Protein AF-A0A0F2QXG7-F1 (afdb_monomer)

pLDDT: mean 78.11, std 17.6, range [41.88, 94.56]

Mean predicted aligned error: 10.86 Å

Foldseek 3Di:
DDDPPDDPPPPDPDDDDDDDDPPVVLVVLCVVCVVVVHDSVVSVVVVVVCVVVVNPPPPPD

Secondary structure (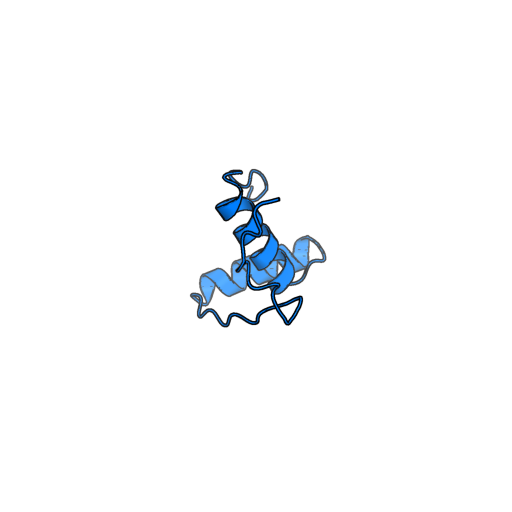DSSP, 8-state):
----------SSS---------HHHHHHHHHHHHHTT--HHHHHHHHHHHHHTT---TT--

Radius of gyration: 16.29 Å; Cα contacts (8 Å, |Δi|>4): 21; chains: 1; bounding box: 25×42×45 Å

Structure (mmCIF, N/CA/C/O backbone):
data_AF-A0A0F2QXG7-F1
#
_entry.id   AF-A0A0F2QXG7-F1
#
loop_
_atom_site.group_PDB
_atom_site.id
_atom_site.type_symbol
_atom_site.label_atom_id
_atom_site.label_alt_id
_atom_site.label_comp_id
_atom_site.label_asym_id
_atom_site.label_entity_id
_atom_site.label_seq_id
_atom_site.pdbx_PDB_ins_code
_atom_site.Cartn_x
_atom_site.Cartn_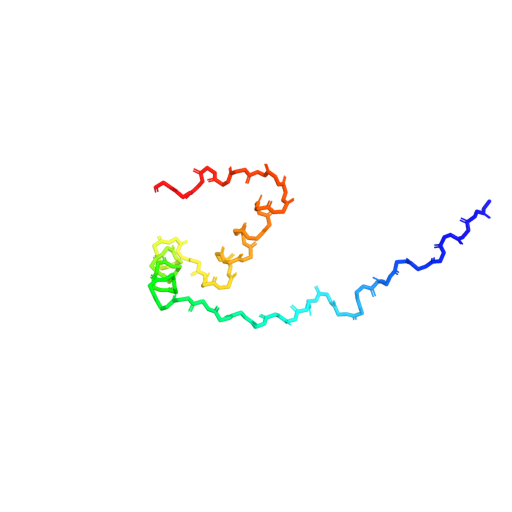y
_atom_site.Cartn_z
_atom_site.occupancy
_atom_site.B_iso_or_equiv
_atom_site.auth_seq_id
_atom_site.auth_comp_id
_atom_site.auth_asym_id
_atom_site.auth_atom_id
_atom_site.pdbx_PDB_model_num
ATOM 1 N N . MET A 1 1 ? 8.139 28.344 -28.266 1.00 41.88 1 MET A N 1
ATOM 2 C CA . MET A 1 1 ? 6.986 27.666 -27.639 1.00 41.88 1 MET A CA 1
ATOM 3 C C . MET A 1 1 ? 6.878 26.286 -28.265 1.00 41.88 1 MET A C 1
ATOM 5 O O . MET A 1 1 ? 6.368 26.181 -29.371 1.00 41.88 1 MET A O 1
ATOM 9 N N . GLN A 1 2 ? 7.444 25.262 -27.627 1.00 42.50 2 GLN A N 1
ATOM 10 C CA . GLN A 1 2 ? 7.191 23.867 -27.991 1.00 42.50 2 GLN A CA 1
ATOM 11 C C . GLN A 1 2 ? 6.244 23.294 -26.945 1.00 42.50 2 GLN A C 1
ATOM 13 O O . GLN A 1 2 ? 6.407 23.516 -25.749 1.00 42.50 2 GLN A O 1
ATOM 18 N N . LYS A 1 3 ? 5.168 22.713 -27.463 1.00 49.88 3 LYS A N 1
ATOM 19 C CA . LYS A 1 3 ? 4.059 22.116 -26.743 1.00 49.88 3 LYS A CA 1
ATOM 20 C C . LYS A 1 3 ? 4.369 20.627 -26.705 1.00 49.88 3 LYS A C 1
ATOM 22 O O . LYS A 1 3 ? 4.046 19.928 -27.660 1.00 49.88 3 LYS A O 1
ATOM 27 N N . ASP A 1 4 ? 5.041 20.186 -25.650 1.00 47.81 4 ASP A N 1
ATOM 28 C CA . ASP A 1 4 ? 5.141 18.765 -25.340 1.00 47.81 4 ASP A CA 1
ATOM 29 C C . ASP A 1 4 ? 3.762 18.321 -24.851 1.00 47.81 4 ASP A C 1
ATOM 31 O O . ASP A 1 4 ? 3.313 18.635 -23.748 1.00 47.81 4 ASP A O 1
ATOM 35 N N . ALA A 1 5 ? 3.025 17.724 -25.781 1.00 58.75 5 ALA A N 1
ATOM 36 C CA . ALA A 1 5 ? 1.793 17.019 -25.513 1.00 58.75 5 ALA A CA 1
ATOM 37 C C . ALA A 1 5 ? 2.134 15.654 -24.904 1.00 58.75 5 ALA A C 1
ATOM 3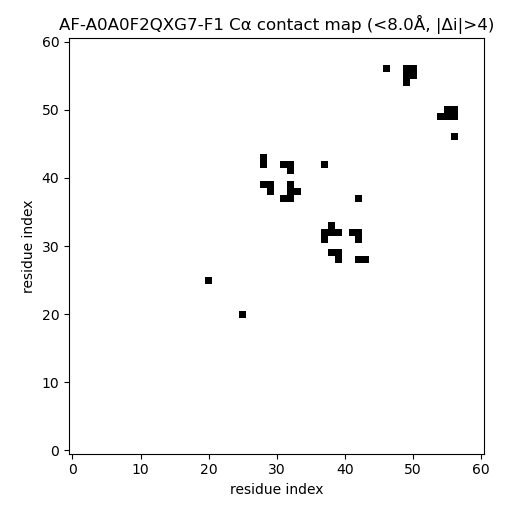9 O O . ALA A 1 5 ? 3.078 15.003 -25.346 1.00 58.75 5 ALA A O 1
ATOM 40 N N . ASP A 1 6 ? 1.293 15.239 -23.958 1.00 49.66 6 ASP A N 1
ATOM 41 C CA . ASP A 1 6 ? 1.247 13.914 -23.334 1.00 49.66 6 ASP A CA 1
ATOM 42 C C . ASP A 1 6 ? 2.167 13.696 -22.117 1.00 49.66 6 ASP A C 1
ATOM 44 O O . ASP A 1 6 ? 3.079 12.878 -22.097 1.00 49.66 6 ASP A O 1
ATOM 48 N N . SER A 1 7 ? 1.879 14.406 -21.025 1.00 51.34 7 SER A N 1
ATOM 49 C CA . SER A 1 7 ? 1.789 13.689 -19.750 1.00 51.34 7 SER A CA 1
ATOM 50 C C . SER A 1 7 ? 0.310 13.398 -19.544 1.00 51.34 7 SER A C 1
ATOM 52 O O . SER A 1 7 ? -0.460 14.367 -19.532 1.00 51.34 7 SER A O 1
ATOM 54 N N . PRO A 1 8 ? -0.128 12.134 -19.407 1.00 53.50 8 PRO A N 1
ATOM 55 C CA . PRO A 1 8 ? -1.458 11.879 -18.895 1.00 53.50 8 PRO A CA 1
ATOM 56 C C . PRO A 1 8 ? -1.480 12.489 -17.496 1.00 53.50 8 PRO A C 1
ATOM 58 O O . PRO A 1 8 ? -0.886 11.964 -16.559 1.00 53.50 8 PRO A O 1
ATOM 61 N N . ALA A 1 9 ? -2.096 13.663 -17.372 1.00 55.03 9 ALA A N 1
ATOM 62 C CA . ALA A 1 9 ? -2.564 14.129 -16.086 1.00 55.03 9 ALA A CA 1
ATOM 63 C C . ALA A 1 9 ? -3.427 12.983 -15.562 1.00 55.03 9 ALA A C 1
ATOM 65 O O . ALA A 1 9 ? -4.430 12.674 -16.208 1.00 55.03 9 ALA A O 1
ATOM 66 N N . CYS A 1 10 ? -2.972 12.296 -14.505 1.00 58.56 10 CYS A N 1
ATOM 67 C CA . CYS A 1 10 ? -3.735 11.234 -13.858 1.00 58.56 10 CYS A CA 1
ATOM 68 C C . CYS A 1 10 ? -5.160 11.772 -13.668 1.00 58.56 10 CYS A C 1
ATOM 70 O O . CYS A 1 10 ? -5.336 12.744 -12.931 1.00 58.56 10 CYS A O 1
ATOM 72 N N . PRO A 1 11 ? -6.154 11.249 -14.410 1.00 62.16 11 PRO A N 1
ATOM 73 C CA . PRO A 1 11 ? -7.495 11.829 -14.421 1.00 62.16 11 PRO A CA 1
ATOM 74 C C . PRO A 1 11 ? -8.215 11.605 -13.083 1.00 62.16 11 PRO A C 1
ATOM 76 O O . PRO A 1 11 ? -9.193 12.288 -12.795 1.00 62.16 11 PRO A O 1
ATOM 79 N N . ASP A 1 12 ? -7.681 10.691 -12.272 1.00 59.91 12 ASP A N 1
ATOM 80 C CA . ASP A 1 12 ? -7.992 10.446 -10.873 1.00 59.91 12 ASP A CA 1
ATOM 81 C C . ASP A 1 12 ? -6.714 10.669 -10.052 1.00 59.91 12 ASP A C 1
ATOM 83 O O . ASP A 1 12 ? -5.661 10.130 -10.389 1.00 59.91 12 ASP A O 1
ATOM 87 N N . GLU A 1 13 ? -6.783 11.437 -8.962 1.00 69.31 13 GLU A N 1
ATOM 88 C CA . GLU A 1 13 ? -5.619 11.716 -8.097 1.00 69.31 13 GLU A CA 1
ATOM 89 C C . GLU A 1 13 ? -5.081 10.448 -7.398 1.00 69.31 13 GLU A C 1
ATOM 91 O O . GLU A 1 13 ? -3.979 10.449 -6.846 1.00 69.31 13 GLU A O 1
ATOM 96 N N . THR A 1 14 ? -5.841 9.349 -7.444 1.00 72.50 14 THR A N 1
ATOM 97 C CA . THR A 1 14 ? -5.512 8.060 -6.829 1.00 72.50 14 THR A CA 1
ATOM 98 C C . THR A 1 14 ? -5.888 6.887 -7.727 1.00 72.50 14 THR A C 1
ATOM 100 O O . THR A 1 14 ? -7.058 6.693 -8.047 1.00 72.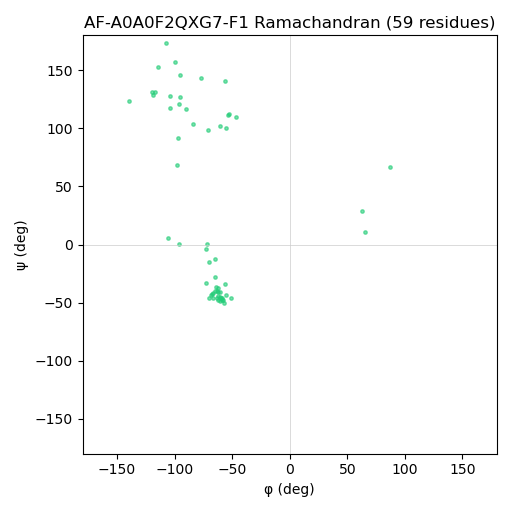50 14 THR A O 1
ATOM 103 N N . GLU A 1 15 ? -4.915 6.032 -8.041 1.00 80.94 15 GLU A N 1
ATOM 104 C CA . GLU A 1 15 ? -5.151 4.727 -8.663 1.00 80.94 15 GLU A CA 1
ATOM 105 C C . GLU A 1 15 ? -5.219 3.614 -7.605 1.00 80.94 15 GLU A C 1
ATOM 107 O O . GLU A 1 15 ? -4.515 3.641 -6.592 1.00 80.94 15 GLU A O 1
ATOM 112 N N . GLN A 1 16 ? -6.063 2.603 -7.837 1.00 83.94 16 GLN A N 1
ATOM 113 C CA . GLN A 1 16 ? -6.161 1.430 -6.968 1.00 83.94 16 GLN A CA 1
ATOM 114 C C . GLN A 1 16 ? -5.285 0.292 -7.497 1.00 83.94 16 GLN A C 1
ATOM 116 O O . GLN A 1 16 ? -5.457 -0.169 -8.623 1.00 83.94 16 GLN A O 1
ATOM 121 N N . ILE A 1 17 ? -4.418 -0.237 -6.634 1.00 83.81 17 ILE A N 1
ATOM 122 C CA . ILE A 1 17 ? -3.637 -1.445 -6.909 1.00 83.81 17 ILE A CA 1
ATOM 123 C C . ILE A 1 17 ? -4.006 -2.510 -5.876 1.00 83.81 17 ILE A C 1
ATOM 125 O O . ILE A 1 17 ? -3.966 -2.266 -4.670 1.00 83.81 17 ILE A O 1
ATOM 129 N N . VAL A 1 18 ? -4.340 -3.713 -6.348 1.00 89.81 18 VAL A N 1
ATOM 130 C CA . VAL A 1 18 ? -4.563 -4.888 -5.496 1.00 89.81 18 VAL A CA 1
ATOM 131 C C . VAL A 1 18 ? -3.350 -5.805 -5.607 1.00 89.81 18 VAL A C 1
ATOM 133 O O . VAL A 1 18 ? -3.051 -6.320 -6.682 1.00 89.81 18 VAL A O 1
ATOM 136 N N . ILE A 1 19 ? -2.652 -6.014 -4.489 1.00 86.81 19 ILE A N 1
ATOM 137 C CA . ILE A 1 19 ? -1.491 -6.905 -4.409 1.00 86.81 19 ILE A CA 1
ATOM 138 C C . ILE A 1 19 ? -1.754 -8.069 -3.459 1.00 86.81 19 ILE A C 1
ATOM 140 O O . ILE A 1 19 ? -2.161 -7.894 -2.310 1.00 86.81 19 ILE A O 1
ATOM 144 N N . ASN A 1 20 ? -1.453 -9.277 -3.925 1.00 92.75 20 ASN A N 1
ATOM 145 C CA . ASN A 1 20 ? -1.496 -10.467 -3.092 1.00 92.75 20 ASN A CA 1
ATOM 146 C C . ASN A 1 20 ? -0.127 -10.661 -2.447 1.00 92.75 20 ASN A C 1
ATOM 148 O O . ASN A 1 20 ? 0.865 -10.909 -3.130 1.00 92.75 20 ASN A O 1
ATOM 152 N N . ILE A 1 21 ? -0.080 -10.582 -1.121 1.00 90.06 21 ILE A N 1
ATOM 153 C CA . ILE A 1 21 ? 1.144 -10.785 -0.347 1.00 90.06 21 ILE A CA 1
ATOM 154 C C . ILE A 1 21 ? 1.045 -12.040 0.527 1.00 90.06 21 ILE A C 1
ATOM 156 O O . ILE A 1 21 ? -0.051 -12.422 0.948 1.00 90.06 21 ILE A O 1
ATOM 160 N N . PRO A 1 22 ? 2.178 -12.685 0.858 1.00 94.44 22 PRO A N 1
ATOM 161 C CA . PRO A 1 22 ? 2.186 -13.803 1.791 1.00 94.44 22 PRO A CA 1
ATOM 162 C C . PRO A 1 22 ? 1.566 -13.418 3.139 1.00 94.44 22 PRO A C 1
ATOM 164 O O . PRO A 1 22 ? 1.849 -12.350 3.685 1.00 94.44 22 PRO A O 1
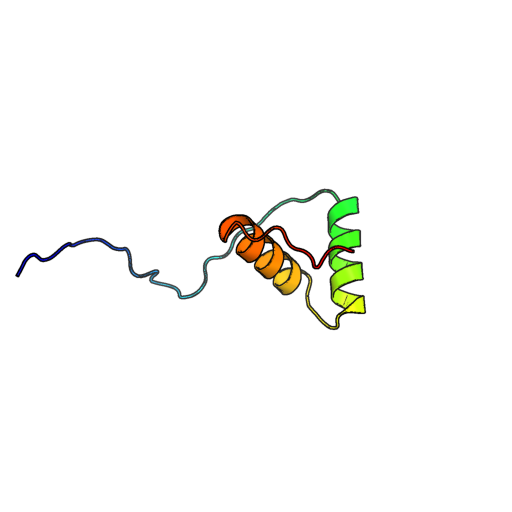ATOM 167 N N . SER A 1 23 ? 0.794 -14.327 3.738 1.00 93.19 23 SER A N 1
ATOM 168 C CA . SER A 1 23 ? 0.094 -14.090 5.014 1.00 93.19 23 SER A CA 1
ATOM 169 C C . SER A 1 23 ? 1.033 -13.673 6.153 1.00 93.19 23 SER A C 1
ATOM 171 O O . SER A 1 23 ? 0.685 -12.843 6.993 1.00 93.19 23 SER A O 1
ATOM 173 N N . ARG A 1 24 ? 2.262 -14.205 6.166 1.00 94.31 24 ARG A N 1
ATOM 174 C CA . ARG A 1 24 ? 3.304 -13.810 7.123 1.00 94.31 24 ARG A CA 1
ATOM 175 C C . ARG A 1 24 ? 3.722 -12.347 6.951 1.00 94.31 24 ARG A C 1
ATOM 177 O O . ARG A 1 24 ? 3.994 -11.689 7.950 1.00 94.31 24 ARG A O 1
ATOM 184 N N . LEU A 1 25 ? 3.777 -11.848 5.716 1.00 91.94 25 LEU A N 1
ATOM 185 C CA . LEU A 1 25 ? 4.092 -10.449 5.431 1.00 91.94 25 LEU A CA 1
ATOM 186 C C . LEU A 1 25 ? 2.940 -9.546 5.881 1.00 91.94 25 LEU A C 1
ATOM 188 O O . LEU A 1 25 ? 3.182 -8.591 6.609 1.00 91.94 25 LEU A O 1
ATOM 192 N N . ALA A 1 26 ? 1.697 -9.908 5.549 1.00 92.81 26 ALA A N 1
ATOM 193 C CA . ALA A 1 26 ? 0.510 -9.157 5.959 1.00 92.81 26 ALA A CA 1
ATOM 194 C C . ALA A 1 26 ? 0.443 -8.971 7.485 1.00 92.81 26 ALA A C 1
ATOM 196 O O . ALA A 1 26 ? 0.229 -7.864 7.965 1.00 92.81 26 ALA A O 1
ATOM 197 N N . LYS A 1 27 ? 0.736 -10.027 8.259 1.00 94.56 27 LYS A N 1
ATOM 198 C CA . LYS A 1 27 ? 0.805 -9.948 9.730 1.00 94.56 27 LYS A CA 1
ATOM 199 C C . LYS A 1 27 ? 1.887 -8.994 10.237 1.00 94.56 27 LYS A C 1
ATOM 201 O O . LYS A 1 27 ? 1.680 -8.327 11.244 1.00 94.56 27 LYS A O 1
ATOM 206 N N . ARG A 1 28 ? 3.045 -8.941 9.571 1.00 93.38 28 ARG A N 1
ATOM 207 C CA . ARG A 1 28 ? 4.127 -8.014 9.941 1.00 93.38 28 ARG A CA 1
ATOM 208 C C . ARG A 1 28 ? 3.733 -6.568 9.666 1.00 93.38 28 ARG A C 1
ATOM 210 O O . ARG A 1 28 ? 3.976 -5.724 10.517 1.00 93.38 28 ARG A O 1
ATOM 217 N N . ILE A 1 29 ? 3.115 -6.313 8.513 1.00 93.00 29 ILE A N 1
ATOM 218 C CA . ILE A 1 29 ? 2.633 -4.980 8.139 1.00 93.00 29 ILE A CA 1
ATOM 219 C C . ILE A 1 29 ? 1.544 -4.527 9.114 1.00 93.00 29 ILE A C 1
ATOM 221 O O . ILE A 1 29 ? 1.633 -3.420 9.625 1.00 93.00 29 ILE A O 1
ATOM 225 N N . GLN A 1 30 ? 0.579 -5.398 9.437 1.00 92.88 30 GLN A N 1
ATOM 226 C CA . GLN A 1 30 ? -0.464 -5.100 10.423 1.00 92.88 30 GLN A CA 1
ATOM 227 C C . GLN A 1 30 ? 0.134 -4.739 11.782 1.00 92.88 30 GLN A C 1
ATOM 229 O O . GLN A 1 30 ? -0.192 -3.696 12.328 1.00 92.88 30 GLN A O 1
ATOM 234 N N . ARG A 1 31 ? 1.058 -5.558 12.301 1.00 93.69 31 ARG A N 1
ATOM 235 C CA . ARG A 1 31 ? 1.693 -5.286 13.594 1.00 93.69 31 ARG A CA 1
ATOM 236 C C . ARG A 1 31 ? 2.418 -3.937 13.602 1.00 93.69 31 ARG A C 1
ATOM 238 O O . ARG A 1 31 ? 2.256 -3.174 14.543 1.00 93.69 31 ARG A O 1
ATOM 245 N N . TYR A 1 32 ? 3.190 -3.649 12.554 1.00 92.06 32 TYR A N 1
ATOM 246 C CA . TYR A 1 32 ? 3.897 -2.375 12.433 1.00 92.06 32 TYR A CA 1
ATOM 247 C C . TYR A 1 32 ? 2.923 -1.193 12.351 1.00 92.06 32 TYR A C 1
ATOM 249 O O . TYR A 1 32 ? 3.157 -0.159 12.969 1.00 92.06 32 TYR A O 1
ATOM 257 N N . ALA A 1 33 ? 1.820 -1.350 11.619 1.00 93.56 33 ALA A N 1
ATOM 258 C CA . ALA A 1 33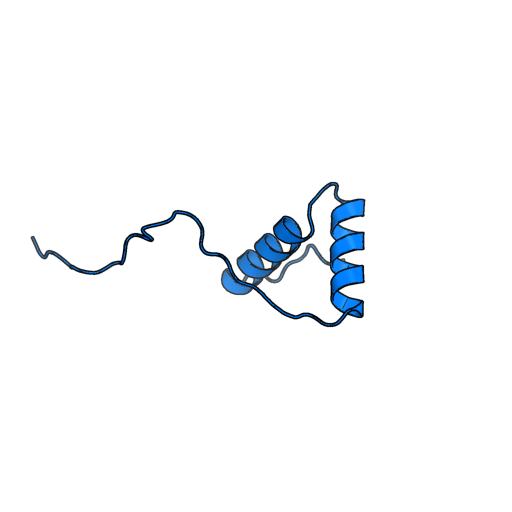 ? 0.772 -0.343 11.538 1.00 93.56 33 ALA A CA 1
ATOM 259 C C . ALA A 1 33 ? 0.159 -0.068 12.923 1.00 93.56 33 ALA A C 1
ATOM 261 O O . ALA A 1 33 ? 0.112 1.085 13.346 1.00 93.56 33 ALA A O 1
ATOM 262 N N . ASP A 1 34 ? -0.202 -1.119 13.665 1.00 94.19 34 ASP A N 1
ATOM 263 C CA . ASP A 1 34 ? -0.796 -1.010 15.003 1.00 94.19 34 ASP A CA 1
ATOM 264 C C . ASP A 1 34 ? 0.154 -0.334 16.006 1.00 94.19 34 ASP A C 1
ATOM 266 O O . ASP A 1 34 ? -0.260 0.545 16.760 1.00 94.19 34 ASP A O 1
ATOM 270 N N . GLU A 1 35 ? 1.439 -0.712 15.999 1.00 93.81 35 GLU A N 1
ATOM 271 C CA . GLU A 1 35 ? 2.465 -0.160 16.900 1.00 93.81 35 GLU A CA 1
ATOM 272 C C . GLU A 1 35 ? 2.732 1.335 16.648 1.00 93.81 35 GLU A C 1
ATOM 274 O O . GLU A 1 35 ? 3.084 2.056 17.581 1.00 93.81 35 GLU A O 1
ATOM 279 N N . ASN A 1 36 ? 2.530 1.814 15.415 1.00 89.69 36 ASN A N 1
ATOM 280 C CA . ASN A 1 36 ? 2.796 3.200 15.015 1.00 89.69 36 ASN A CA 1
ATOM 281 C C . ASN A 1 36 ? 1.522 4.049 14.830 1.00 89.69 36 ASN A C 1
ATOM 283 O O . ASN A 1 36 ? 1.611 5.192 14.385 1.00 89.69 36 ASN A O 1
ATOM 287 N N . GLY A 1 37 ? 0.336 3.513 15.146 1.00 90.56 37 GLY A N 1
ATOM 288 C CA . GLY A 1 37 ? -0.939 4.212 14.934 1.00 90.56 37 GLY A CA 1
ATOM 289 C C . GLY A 1 37 ? -1.240 4.511 13.459 1.00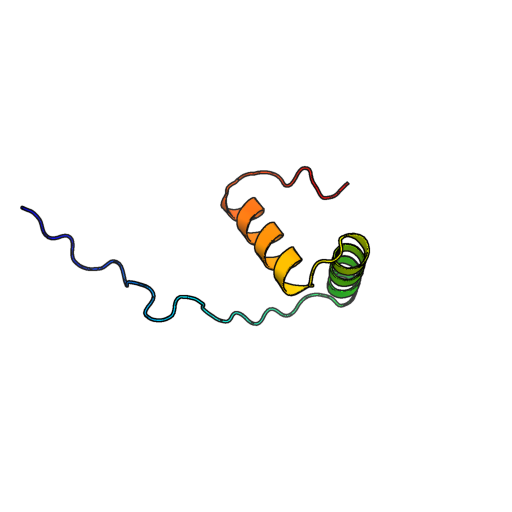 90.56 37 GLY A C 1
ATOM 290 O O . GLY A 1 37 ? -1.905 5.499 13.152 1.00 90.56 37 GLY A O 1
ATOM 291 N N . ASN A 1 38 ? -0.730 3.679 12.549 1.00 90.62 38 ASN A N 1
ATOM 292 C CA . ASN A 1 38 ? -0.895 3.794 11.102 1.00 90.62 38 ASN A CA 1
ATOM 293 C C . ASN A 1 38 ? -1.863 2.709 10.580 1.00 90.62 38 ASN A C 1
ATOM 295 O O . ASN A 1 38 ? -2.299 1.821 11.308 1.00 90.6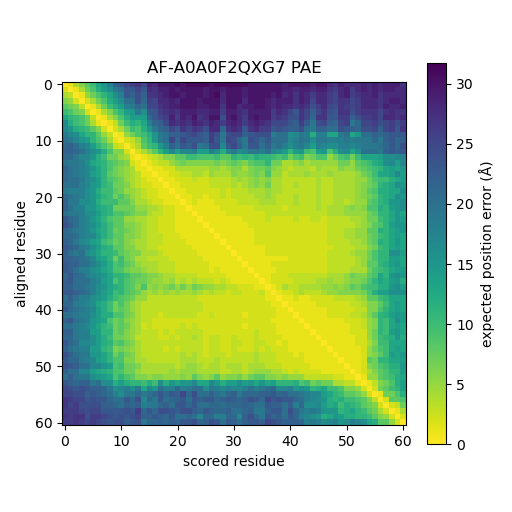2 38 ASN A O 1
ATOM 299 N N . SER A 1 39 ? -2.215 2.767 9.297 1.00 92.94 39 SER A N 1
ATOM 300 C CA . SER A 1 39 ? -2.965 1.724 8.593 1.00 92.94 39 SER A CA 1
ATOM 301 C C . SER A 1 39 ? -2.028 0.836 7.772 1.00 92.94 39 SER A C 1
ATOM 303 O O . SER A 1 39 ? -0.956 1.278 7.361 1.00 92.94 39 SER A O 1
ATOM 305 N N . ILE A 1 40 ? -2.446 -0.399 7.457 1.00 90.69 40 ILE A N 1
ATOM 306 C CA . ILE A 1 40 ? -1.709 -1.272 6.521 1.00 90.69 40 ILE A CA 1
ATOM 307 C C . ILE A 1 40 ? -1.403 -0.525 5.219 1.00 90.69 40 ILE A C 1
ATOM 309 O O . ILE A 1 40 ? -0.277 -0.570 4.733 1.00 90.69 40 ILE A O 1
ATOM 313 N N . THR A 1 41 ? -2.402 0.164 4.664 1.00 91.12 41 THR A N 1
ATOM 314 C CA . THR A 1 41 ? -2.266 0.912 3.412 1.00 91.12 41 THR A CA 1
ATOM 315 C C . THR A 1 41 ? -1.211 2.005 3.527 1.00 91.12 41 THR A C 1
ATOM 317 O O . THR A 1 41 ? -0.361 2.101 2.649 1.00 91.12 41 THR A O 1
ATOM 320 N N . GLY A 1 42 ? -1.212 2.775 4.620 1.00 90.31 42 GLY A N 1
ATOM 321 C CA . GLY A 1 42 ? -0.208 3.813 4.866 1.00 90.31 42 GLY A CA 1
ATOM 322 C C . GLY A 1 42 ? 1.207 3.243 4.895 1.00 90.31 42 GLY A C 1
ATOM 323 O O . GLY A 1 42 ? 2.070 3.706 4.157 1.00 90.31 42 GLY A O 1
ATOM 324 N N . VAL A 1 43 ? 1.411 2.152 5.637 1.00 92.12 43 VAL A N 1
ATOM 325 C CA . VAL A 1 43 ? 2.714 1.470 5.718 1.00 92.12 43 VAL A CA 1
ATOM 326 C C . VAL A 1 43 ? 3.175 0.958 4.350 1.00 92.12 43 VAL A C 1
ATOM 328 O O . VAL A 1 43 ? 4.355 1.053 4.014 1.00 92.12 43 VAL A O 1
ATOM 331 N N . VAL A 1 44 ? 2.263 0.406 3.543 1.00 91.12 44 VAL A N 1
ATOM 332 C CA . VAL A 1 44 ? 2.590 -0.073 2.191 1.00 91.12 44 VAL A CA 1
ATOM 333 C C . VAL A 1 44 ? 2.953 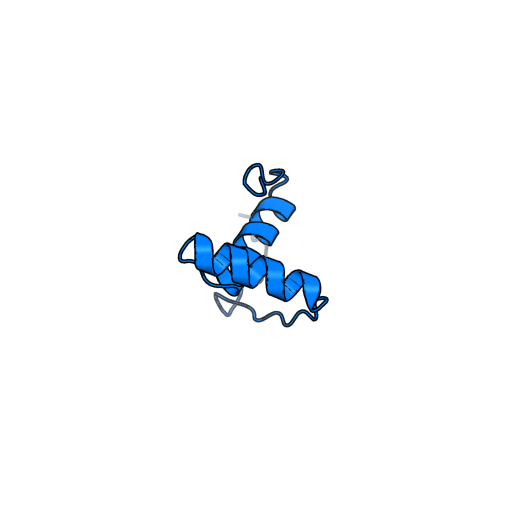1.091 1.269 1.00 91.12 44 VAL A C 1
ATOM 335 O O . VAL A 1 44 ? 3.931 0.976 0.536 1.00 91.12 44 VAL A O 1
ATOM 338 N N . ILE A 1 45 ? 2.218 2.204 1.321 1.00 90.25 45 ILE A N 1
ATOM 339 C CA . ILE A 1 45 ? 2.513 3.400 0.520 1.00 90.25 45 ILE A CA 1
ATOM 340 C C . ILE A 1 45 ? 3.886 3.965 0.891 1.00 90.25 45 ILE A C 1
ATOM 342 O O . ILE A 1 45 ? 4.693 4.198 -0.000 1.00 90.25 45 ILE A O 1
ATOM 346 N N . GLU A 1 46 ? 4.192 4.118 2.180 1.00 89.50 46 GLU A N 1
ATOM 347 C CA . GLU A 1 46 ? 5.492 4.628 2.637 1.00 89.50 46 GLU A CA 1
ATOM 348 C C . GLU A 1 46 ? 6.650 3.712 2.222 1.00 89.50 46 GLU A C 1
ATOM 350 O O . GLU A 1 46 ? 7.700 4.179 1.782 1.00 89.50 46 GLU A O 1
ATOM 355 N N . ALA A 1 47 ? 6.459 2.393 2.317 1.00 89.19 47 ALA A N 1
ATOM 356 C CA . ALA A 1 47 ? 7.462 1.432 1.877 1.00 89.19 47 ALA A CA 1
ATOM 357 C C . ALA A 1 47 ? 7.697 1.493 0.358 1.00 89.19 47 ALA A C 1
ATOM 359 O O . ALA A 1 47 ? 8.843 1.393 -0.087 1.00 89.19 47 ALA A O 1
ATOM 360 N N . LEU A 1 48 ? 6.633 1.662 -0.435 1.00 90.00 48 LEU A N 1
ATOM 361 C CA . LEU A 1 48 ? 6.725 1.834 -1.886 1.00 90.00 48 LEU A CA 1
ATOM 362 C C . LEU A 1 48 ? 7.404 3.159 -2.249 1.00 90.00 48 LEU A C 1
ATOM 364 O O . LEU A 1 48 ? 8.312 3.157 -3.076 1.00 90.00 48 LEU A O 1
ATOM 368 N N . ASP A 1 49 ? 7.019 4.261 -1.607 1.00 88.94 49 ASP A N 1
ATOM 369 C CA . ASP A 1 49 ? 7.610 5.582 -1.832 1.00 88.94 49 ASP A CA 1
ATOM 370 C C . ASP A 1 49 ? 9.112 5.583 -1.533 1.00 88.94 49 ASP A C 1
ATOM 372 O O . ASP A 1 49 ? 9.919 6.033 -2.347 1.00 88.94 49 ASP A O 1
ATOM 376 N N . ALA A 1 50 ? 9.517 4.991 -0.409 1.00 89.50 50 ALA A N 1
ATOM 377 C CA . ALA A 1 50 ? 10.922 4.904 -0.041 1.00 89.50 50 ALA A CA 1
ATOM 378 C C . ALA A 1 50 ? 11.729 4.000 -0.989 1.00 89.50 50 ALA A C 1
ATOM 380 O O . ALA A 1 50 ? 12.830 4.376 -1.404 1.00 89.50 50 ALA A O 1
ATOM 381 N N . LEU A 1 51 ? 11.165 2.850 -1.386 1.00 87.69 51 LEU A N 1
ATOM 382 C CA . LEU A 1 51 ? 11.768 1.951 -2.375 1.00 87.69 51 LEU A CA 1
ATOM 383 C C . LEU A 1 51 ? 12.012 2.672 -3.709 1.00 87.69 51 LEU A C 1
ATOM 385 O O . LEU A 1 51 ? 13.106 2.574 -4.264 1.00 87.69 51 LEU A O 1
ATOM 389 N N . LEU A 1 52 ? 11.010 3.400 -4.208 1.00 86.94 52 LEU A N 1
ATOM 390 C CA . LEU A 1 52 ? 11.074 4.119 -5.485 1.00 86.94 52 LEU A CA 1
ATOM 391 C C . LEU A 1 52 ? 11.964 5.364 -5.413 1.00 86.94 52 LEU A C 1
ATOM 393 O O . LEU A 1 52 ? 12.666 5.676 -6.373 1.00 86.94 52 LEU A O 1
ATOM 397 N N . SER A 1 53 ? 12.004 6.036 -4.263 1.00 85.50 53 SER A N 1
ATOM 398 C CA . SER A 1 53 ? 12.859 7.202 -4.018 1.00 85.50 53 SER A CA 1
ATOM 399 C C . SER A 1 53 ? 14.345 6.854 -3.862 1.00 85.50 53 SER A C 1
ATOM 401 O O . SER A 1 53 ? 15.168 7.748 -3.658 1.00 85.50 53 SER A O 1
ATOM 403 N N . GLY A 1 54 ? 14.715 5.566 -3.887 1.00 77.88 54 GLY A N 1
ATOM 404 C CA . GLY A 1 54 ? 16.088 5.113 -3.646 1.00 77.88 54 GLY A CA 1
ATOM 405 C C . GLY A 1 54 ? 16.579 5.379 -2.218 1.00 77.88 54 GLY A C 1
ATOM 406 O O . GLY A 1 54 ? 17.767 5.228 -1.932 1.00 77.88 54 GLY A O 1
ATOM 407 N N . ARG A 1 55 ? 15.677 5.766 -1.306 1.00 61.25 55 ARG A N 1
ATOM 408 C CA . ARG A 1 55 ? 15.962 5.870 0.122 1.00 61.25 55 ARG A CA 1
ATOM 409 C C . ARG A 1 55 ? 15.790 4.474 0.696 1.00 61.25 55 ARG A C 1
ATOM 411 O O . ARG A 1 55 ? 14.672 4.020 0.907 1.00 61.25 55 ARG A O 1
ATOM 418 N N . THR A 1 56 ? 16.891 3.781 0.972 1.00 55.50 56 THR A N 1
ATOM 419 C CA . THR A 1 56 ? 16.840 2.614 1.858 1.00 55.50 56 THR A CA 1
ATOM 420 C C . THR A 1 56 ? 16.151 3.043 3.149 1.00 55.50 56 THR A C 1
ATOM 422 O O . THR A 1 56 ? 16.671 3.891 3.871 1.00 55.50 56 THR A O 1
ATOM 425 N N . THR A 1 57 ? 14.953 2.512 3.389 1.00 53.41 57 THR A N 1
ATOM 426 C CA . THR A 1 57 ? 14.150 2.762 4.585 1.00 53.41 57 THR A CA 1
ATOM 427 C C . THR A 1 57 ? 14.975 2.418 5.822 1.00 53.41 57 THR A C 1
ATOM 429 O O . THR A 1 57 ? 15.075 1.249 6.191 1.00 53.41 57 THR A O 1
ATOM 432 N N . ASP A 1 58 ? 15.546 3.422 6.482 1.00 56.88 58 ASP A N 1
ATOM 433 C CA . ASP A 1 58 ? 16.229 3.265 7.775 1.00 56.88 58 ASP A CA 1
ATOM 434 C C . ASP A 1 58 ? 15.229 3.007 8.930 1.00 56.88 58 ASP A C 1
ATOM 436 O O . ASP A 1 58 ? 15.611 2.848 10.081 1.00 56.88 58 ASP A O 1
ATOM 440 N N . GLY A 1 59 ? 13.923 2.948 8.630 1.00 53.62 59 GLY A N 1
ATOM 441 C CA . GLY A 1 59 ? 12.832 2.825 9.604 1.00 53.62 59 GLY A CA 1
ATOM 442 C C . GLY A 1 59 ? 12.302 1.409 9.874 1.00 53.62 59 GLY A C 1
ATOM 443 O O . GLY A 1 59 ? 11.384 1.263 10.676 1.00 53.62 59 GLY A O 1
ATOM 444 N N . PHE A 1 60 ? 12.846 0.362 9.241 1.00 54.25 60 PHE A N 1
ATOM 445 C CA . PHE A 1 60 ? 12.539 -1.035 9.597 1.00 54.25 60 PHE A CA 1
ATOM 446 C C . PHE A 1 60 ? 13.636 -1.596 10.506 1.00 54.25 60 PHE A C 1
ATOM 448 O O . PHE A 1 60 ? 14.416 -2.457 10.091 1.00 54.25 60 PHE A O 1
ATOM 455 N N . LYS A 1 61 ? 13.714 -1.085 11.734 1.00 46.28 61 LYS A N 1
ATOM 456 C CA . LYS A 1 61 ? 14.609 -1.602 12.770 1.00 46.28 61 LYS A CA 1
ATOM 457 C C . LYS A 1 61 ? 13.817 -2.182 13.930 1.00 46.28 61 LYS A C 1
ATOM 459 O O . LYS A 1 61 ? 12.805 -1.556 14.306 1.00 46.28 61 LYS A O 1
#

Solvent-accessible surface area (backbone atoms only — not comparable to full-atom values): 4140 Å² total; per-residue (Å²): 140,83,82,85,78,83,73,82,70,66,92,52,99,69,84,90,82,89,80,92,71,59,69,74,55,53,53,51,44,44,51,54,12,64,78,68,78,49,44,54,66,55,54,52,50,53,53,50,51,28,60,74,68,70,42,79,70,85,79,84,120

Sequence (61 aa):
MQKDADSPACPDETEQIVINIPSRLAKRIQRYADENGNSITGVVIEALDALLSGRTTDGFK

Nearest PDB structures (foldseek):
  6sbx-assembly1_C  TM=6.919E-01  e=2.594E-01  Myxococcus xanthus
  2ba3-assembly1_B  TM=7.064E-01  e=3.690E-01  Plasmid R64
  6gts-assembly1_C-2  TM=7.692E-01  e=3.287E+00  Escherichia coli